Protein AF-A0A2D3V9R3-F1 (afdb_monomer_lite)

Organism: NCBI:txid112498

Radius of gyration: 18.13 Å; chains: 1; bounding box: 50×37×52 Å

Secondary structure (DSSP, 8-state):
--SEEEEE-SSSS--EEEEE-S---TTPPP---SSSGGGTS-HHHHHHHHHHTT-TT-SS--STTTTS-HHHHHHHHHHHHHHHHHHHHHHT--S--SS----SS-----TTT-SS--HHHHHHHHHHHHHTT--SSHHHHHHHHHHHHHHHHHHHHHHH--

pLDDT: mean 70.98, std 14.92, range [32.34, 91.88]

Sequence (162 aa):
MPNTAITPTAGLKLQLQGYVKKDLTAGDELTVSYDENDNYMTWTERAADMKTTGNQGIEVCRCSHCKLQPENRLVSDMRRKLMRHLIYACFDRVGGDDSILPPVSAKFRAQSLYARKSPFDFLLFAQLAEAEGVATGRMPRMSYTQAALAMLCWTREKKMGE

Structure (mmCIF, N/CA/C/O backbone):
data_AF-A0A2D3V9R3-F1
#
_entry.id   AF-A0A2D3V9R3-F1
#
loop_
_atom_site.group_PDB
_atom_site.id
_atom_site.type_symbol
_atom_site.label_atom_id
_atom_site.label_alt_id
_atom_site.label_comp_id
_atom_site.label_asym_id
_atom_site.label_entity_id
_atom_site.label_seq_id
_atom_site.pdbx_PDB_ins_code
_atom_site.Cartn_x
_atom_site.Cartn_y
_atom_site.Cartn_z
_atom_site.occupancy
_atom_site.B_iso_or_equiv
_atom_site.auth_seq_id
_atom_site.auth_comp_id
_atom_site.auth_asym_id
_atom_site.auth_atom_id
_atom_site.pdbx_PDB_model_num
ATOM 1 N N . MET A 1 1 ? -8.911 -2.327 6.403 1.00 73.62 1 MET A N 1
ATOM 2 C CA . MET A 1 1 ? -8.477 -1.440 5.299 1.00 73.62 1 MET A CA 1
ATOM 3 C C . MET A 1 1 ? -9.702 -0.771 4.709 1.00 73.62 1 MET A C 1
ATOM 5 O O . MET A 1 1 ? -10.733 -1.440 4.696 1.00 73.62 1 MET A O 1
ATOM 9 N N . PRO A 1 2 ? -9.609 0.498 4.275 1.00 79.19 2 PRO A N 1
ATOM 10 C CA . PRO A 1 2 ? -10.744 1.23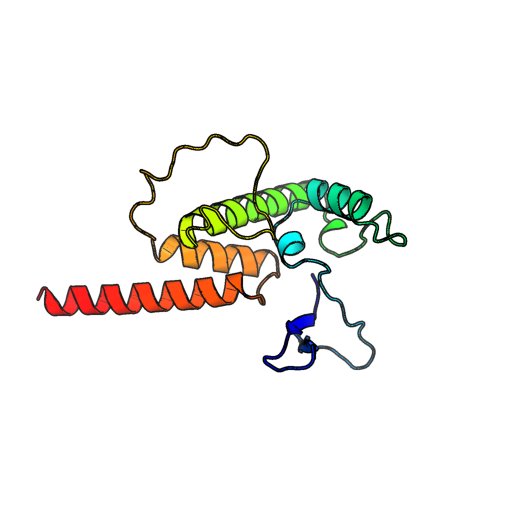3 3.722 1.00 79.19 2 PRO A CA 1
ATOM 11 C C . PRO A 1 2 ? -11.339 0.496 2.519 1.00 79.19 2 PRO A C 1
ATOM 13 O O . PRO A 1 2 ? -10.595 0.012 1.662 1.00 79.19 2 PRO A O 1
ATOM 16 N N . ASN A 1 3 ? -12.665 0.401 2.465 1.00 83.88 3 ASN A N 1
ATOM 17 C CA . ASN A 1 3 ? -13.394 -0.267 1.382 1.00 83.88 3 ASN A CA 1
ATOM 18 C C . ASN A 1 3 ? -13.741 0.670 0.220 1.00 83.88 3 ASN A C 1
ATOM 20 O O . ASN A 1 3 ? -14.226 0.201 -0.801 1.00 83.88 3 ASN A O 1
ATOM 24 N N . THR A 1 4 ? -13.447 1.963 0.344 1.00 80.44 4 THR A N 1
ATOM 25 C CA . THR A 1 4 ? -13.723 2.976 -0.673 1.00 80.44 4 THR A CA 1
ATOM 26 C C . THR A 1 4 ? -12.461 3.806 -0.950 1.00 80.44 4 THR A C 1
ATOM 28 O O . THR A 1 4 ? -11.582 3.960 -0.092 1.00 80.44 4 THR A O 1
ATOM 31 N N . ALA A 1 5 ? -12.297 4.283 -2.183 1.00 77.69 5 ALA A N 1
ATOM 32 C CA . ALA A 1 5 ? -11.332 5.322 -2.558 1.00 77.69 5 ALA A CA 1
ATOM 33 C C . ALA A 1 5 ? -12.083 6.535 -3.094 1.00 77.69 5 ALA A C 1
ATOM 35 O O . ALA A 1 5 ? -13.098 6.374 -3.763 1.00 77.69 5 ALA A O 1
ATOM 36 N N . ILE A 1 6 ? -11.549 7.725 -2.842 1.00 75.75 6 ILE A N 1
ATOM 37 C CA . ILE A 1 6 ? -12.050 8.969 -3.414 1.00 75.75 6 ILE A CA 1
ATOM 38 C C . ILE A 1 6 ? -10.981 9.504 -4.358 1.00 75.75 6 ILE A C 1
ATOM 40 O O . ILE A 1 6 ? -9.810 9.570 -3.991 1.00 75.75 6 ILE A O 1
ATOM 44 N N . THR A 1 7 ? -11.378 9.880 -5.568 1.00 69.38 7 THR A N 1
ATOM 45 C CA . THR A 1 7 ? -10.496 10.562 -6.518 1.00 69.38 7 THR A CA 1
ATOM 46 C C . THR A 1 7 ? -11.153 11.843 -7.018 1.00 69.38 7 THR A C 1
ATOM 48 O O . THR A 1 7 ? -12.352 11.820 -7.313 1.00 69.38 7 THR A O 1
ATOM 51 N N . PRO A 1 8 ? -10.404 12.943 -7.175 1.00 67.06 8 PRO A N 1
ATOM 52 C CA . PRO A 1 8 ? -10.923 14.128 -7.841 1.00 67.06 8 PRO A CA 1
ATOM 53 C C . PRO A 1 8 ? -11.196 13.830 -9.321 1.00 67.06 8 PRO A C 1
ATOM 55 O O . PRO A 1 8 ? -10.375 13.219 -10.005 1.00 67.06 8 PRO A O 1
ATOM 58 N N . THR A 1 9 ? -12.356 14.248 -9.820 1.00 68.81 9 THR A N 1
ATOM 59 C CA . THR A 1 9 ? -12.674 14.215 -11.257 1.00 68.81 9 THR A CA 1
ATOM 60 C C . THR A 1 9 ? -12.046 15.403 -11.976 1.00 68.81 9 THR A C 1
ATOM 62 O O . THR A 1 9 ? -12.008 16.513 -11.446 1.00 68.81 9 THR A O 1
ATOM 65 N N . ALA A 1 10 ? -11.574 15.178 -13.204 1.00 59.44 10 ALA A N 1
ATOM 66 C CA . ALA A 1 10 ? -11.039 16.236 -14.052 1.00 59.44 10 ALA A CA 1
ATOM 67 C C . ALA A 1 10 ? -12.165 17.204 -14.471 1.00 59.44 10 ALA A C 1
ATOM 69 O O . ALA A 1 10 ? -13.076 16.818 -15.201 1.00 59.44 10 ALA A O 1
ATOM 70 N N . GLY A 1 11 ? -12.115 18.453 -13.998 1.00 61.09 11 GLY A N 1
ATOM 71 C CA . GLY A 1 11 ? -13.086 19.501 -14.329 1.00 61.09 11 GLY A CA 1
ATOM 72 C C . GLY A 1 11 ? -12.858 20.810 -13.560 1.00 61.09 11 GLY A C 1
ATOM 73 O O . GLY A 1 11 ? -12.098 20.852 -12.598 1.00 61.09 11 GLY A O 1
ATOM 74 N N . LEU A 1 12 ? -13.534 21.888 -13.982 1.00 54.62 12 LEU A N 1
ATOM 75 C CA . LEU A 1 12 ? -13.439 23.241 -13.390 1.00 54.62 12 LEU A CA 1
ATOM 76 C C . LEU A 1 12 ? -14.075 23.368 -11.990 1.00 54.62 12 LEU A C 1
ATOM 78 O O . LEU A 1 12 ? -13.846 24.355 -11.298 1.00 54.62 12 LEU A O 1
ATOM 82 N N . LYS A 1 13 ? -14.884 22.389 -11.568 1.00 59.03 13 LYS A N 1
ATOM 83 C CA . LYS A 1 13 ? -15.421 22.282 -10.205 1.00 59.03 13 LYS A CA 1
ATOM 84 C C . LYS A 1 13 ? -14.902 20.999 -9.580 1.00 59.03 13 LYS A C 1
ATOM 86 O O . LYS A 1 13 ? -14.970 19.947 -10.211 1.00 59.03 13 LYS A O 1
ATOM 91 N N . LEU A 1 14 ? -14.421 21.099 -8.342 1.00 62.59 14 LEU A N 1
ATOM 92 C CA . LEU A 1 14 ? -13.880 19.985 -7.568 1.00 62.59 14 LEU A CA 1
ATOM 93 C C . LEU A 1 14 ? -15.007 18.988 -7.243 1.00 62.59 14 LEU A C 1
ATOM 95 O O . LEU A 1 14 ? -15.672 19.079 -6.216 1.00 62.59 14 LEU A O 1
ATOM 99 N N . GLN A 1 15 ? -15.280 18.081 -8.173 1.00 70.81 15 GLN A N 1
ATOM 100 C CA . GLN A 1 15 ? -16.143 16.927 -7.960 1.00 70.81 15 GLN A CA 1
ATOM 101 C C . GLN A 1 15 ? -15.268 15.757 -7.496 1.00 70.81 15 GLN A C 1
ATOM 103 O O . GLN A 1 15 ? -14.136 15.585 -7.956 1.00 70.81 15 GLN A O 1
ATOM 108 N N . LEU A 1 16 ? -15.777 14.984 -6.541 1.00 72.75 16 LEU A N 1
ATOM 109 C CA . LEU A 1 16 ? -15.103 13.822 -5.975 1.00 72.75 16 LEU A CA 1
ATOM 110 C C . LEU A 1 16 ? -15.879 12.573 -6.382 1.00 72.75 16 LEU A C 1
ATOM 112 O O . LEU A 1 16 ? -17.085 12.492 -6.157 1.00 72.75 16 LEU A O 1
ATOM 116 N N . GLN A 1 17 ? -15.190 11.598 -6.966 1.00 76.62 17 GLN A N 1
ATOM 117 C CA . GLN A 1 17 ? -15.771 10.312 -7.325 1.00 76.62 17 GLN A CA 1
ATOM 118 C C . GLN A 1 17 ? -15.316 9.241 -6.336 1.00 76.62 17 GLN A C 1
ATOM 120 O O . GLN A 1 17 ? -14.117 9.035 -6.136 1.00 76.62 17 GLN A O 1
ATOM 125 N N . GLY A 1 18 ? -16.288 8.572 -5.716 1.00 75.62 18 GLY A N 1
ATOM 126 C CA . GLY A 1 18 ? -16.068 7.423 -4.846 1.00 75.62 18 GLY A CA 1
ATOM 127 C C . GLY A 1 18 ? -16.079 6.115 -5.636 1.00 75.62 18 GLY A C 1
ATOM 128 O O . GLY A 1 18 ? -16.967 5.893 -6.456 1.00 75.62 18 GLY A O 1
ATOM 129 N N . TYR A 1 19 ? -15.116 5.239 -5.368 1.00 78.44 19 TYR A N 1
ATOM 130 C CA . TYR A 1 19 ? -15.038 3.895 -5.933 1.00 78.44 19 TYR A CA 1
ATOM 131 C C . TYR A 1 19 ? -14.997 2.864 -4.817 1.00 78.44 19 TYR A C 1
ATOM 133 O O . TYR A 1 19 ? -14.118 2.913 -3.950 1.00 78.44 19 TYR A O 1
ATOM 141 N N . VAL A 1 20 ? -15.919 1.909 -4.872 1.00 79.81 20 VAL A N 1
ATOM 142 C CA . VAL A 1 20 ? -15.964 0.772 -3.956 1.00 79.81 20 VAL A CA 1
ATOM 143 C C . VAL A 1 20 ? -14.901 -0.254 -4.367 1.00 79.81 20 VAL A C 1
ATOM 145 O O . VAL A 1 20 ? -14.743 -0.576 -5.542 1.00 79.81 20 VAL A O 1
ATOM 148 N N . LYS A 1 21 ? -14.124 -0.725 -3.390 1.00 73.81 21 LYS A N 1
ATOM 149 C CA . LYS A 1 21 ? -12.929 -1.571 -3.565 1.00 73.81 21 LYS A CA 1
ATOM 150 C C . LYS A 1 21 ? -13.195 -3.060 -3.335 1.00 73.81 21 LYS A C 1
ATOM 152 O O . LYS A 1 21 ? -12.316 -3.871 -3.610 1.00 73.81 21 LYS A O 1
ATOM 157 N N . LYS A 1 22 ? -14.335 -3.403 -2.734 1.00 74.31 22 LYS A N 1
ATOM 158 C CA . LYS A 1 22 ? -14.719 -4.757 -2.312 1.00 74.31 22 LYS A CA 1
ATOM 159 C C . LYS A 1 22 ? -16.224 -4.913 -2.444 1.00 74.31 22 LYS A C 1
ATOM 161 O O . LYS A 1 22 ? -16.922 -3.910 -2.378 1.00 74.31 22 LYS A O 1
ATOM 166 N N . ASP A 1 23 ? -16.713 -6.138 -2.557 1.00 82.38 23 ASP A N 1
ATOM 167 C CA . ASP A 1 23 ? -18.153 -6.374 -2.490 1.00 82.38 23 ASP A CA 1
ATOM 168 C C . ASP A 1 23 ? -18.688 -5.880 -1.141 1.00 82.38 23 ASP A C 1
ATOM 170 O O . ASP A 1 23 ? -18.148 -6.219 -0.084 1.00 82.38 23 ASP A O 1
ATOM 174 N N . LEU A 1 24 ? -19.706 -5.021 -1.199 1.00 84.06 24 LEU A N 1
ATOM 175 C CA . LEU A 1 24 ? -20.382 -4.453 -0.039 1.00 84.06 24 LEU A CA 1
ATOM 176 C C . LEU A 1 24 ? -21.850 -4.845 -0.079 1.00 84.06 24 LEU A C 1
ATOM 178 O O . LEU A 1 24 ? -22.486 -4.852 -1.135 1.00 84.06 24 LEU A O 1
ATOM 182 N N . THR A 1 25 ? -22.383 -5.149 1.090 1.00 91.88 25 THR A N 1
ATOM 183 C CA . THR A 1 25 ? -23.799 -5.408 1.300 1.00 91.88 25 THR A CA 1
ATOM 184 C C . THR A 1 25 ? -24.526 -4.121 1.678 1.00 91.88 25 THR A C 1
ATOM 186 O O . THR A 1 25 ? -23.929 -3.142 2.137 1.00 91.88 25 THR A O 1
ATOM 189 N N . ALA A 1 26 ? -25.840 -4.089 1.453 1.00 90.81 26 ALA A N 1
ATOM 190 C CA . ALA A 1 26 ? -26.651 -2.952 1.865 1.00 90.81 26 ALA A CA 1
ATOM 191 C C . ALA A 1 26 ? -26.588 -2.791 3.393 1.00 90.81 26 ALA A C 1
ATOM 193 O O . ALA A 1 26 ? -26.918 -3.718 4.129 1.00 90.81 26 ALA A O 1
ATOM 194 N N . GLY A 1 27 ? -26.182 -1.606 3.851 1.00 91.31 27 GLY A N 1
ATOM 195 C CA . GLY A 1 27 ? -25.979 -1.304 5.271 1.00 91.31 27 GLY A CA 1
ATOM 196 C C . GLY A 1 27 ? -24.514 -1.305 5.719 1.00 91.31 27 GLY A C 1
ATOM 197 O O . GLY A 1 27 ? -24.245 -0.861 6.833 1.00 91.31 27 GLY A O 1
ATOM 198 N N . ASP A 1 28 ? -23.571 -1.725 4.869 1.00 89.56 28 ASP A N 1
ATOM 199 C CA . ASP A 1 28 ? -22.143 -1.628 5.183 1.00 89.56 28 ASP A CA 1
ATOM 200 C C . ASP A 1 28 ? -21.654 -0.170 5.208 1.00 89.56 28 ASP A C 1
ATOM 202 O O . ASP A 1 28 ? -21.987 0.648 4.347 1.00 89.56 28 ASP A O 1
ATOM 206 N N . GLU A 1 29 ? -20.804 0.150 6.186 1.00 88.62 29 GLU A N 1
ATOM 207 C CA . GLU A 1 29 ? -20.179 1.468 6.313 1.00 88.62 29 GLU A CA 1
ATOM 208 C C . GLU A 1 29 ? -19.134 1.696 5.210 1.00 88.62 29 GLU A C 1
ATOM 210 O O . GLU A 1 29 ? -18.200 0.905 5.039 1.00 88.62 29 GLU A O 1
ATOM 215 N N . LEU A 1 30 ? -19.233 2.819 4.491 1.00 86.75 30 LEU A N 1
ATOM 216 C CA . LEU A 1 30 ? -18.205 3.246 3.541 1.00 86.75 30 LEU A CA 1
ATOM 217 C C . LEU A 1 30 ? -17.025 3.875 4.283 1.00 86.75 30 LEU A C 1
ATOM 219 O O . LEU A 1 30 ? -17.163 4.881 4.971 1.00 86.75 30 LEU A O 1
ATOM 223 N N . THR A 1 31 ? -15.840 3.301 4.101 1.00 84.94 31 THR A N 1
ATOM 224 C CA . THR A 1 31 ? -14.612 3.719 4.783 1.00 84.94 31 THR A CA 1
ATOM 225 C C . THR A 1 31 ? -13.554 4.154 3.779 1.00 84.94 31 THR A C 1
ATOM 227 O O . THR A 1 31 ? -13.269 3.454 2.802 1.00 84.94 31 THR A O 1
ATOM 230 N N . VAL A 1 32 ? -12.933 5.306 4.035 1.00 80.56 32 VAL A N 1
ATOM 231 C CA . VAL A 1 32 ? -11.882 5.901 3.196 1.00 80.56 32 VAL A CA 1
ATOM 232 C C . VAL A 1 32 ? -10.622 6.161 4.015 1.00 80.56 32 VAL A C 1
ATOM 234 O O . VAL A 1 32 ? -10.672 6.260 5.238 1.00 80.56 32 VAL A O 1
ATOM 237 N N . SER A 1 33 ? -9.479 6.217 3.334 1.00 77.56 33 SER A N 1
ATOM 238 C CA . SER A 1 33 ? -8.241 6.732 3.926 1.00 77.56 33 SER A CA 1
ATOM 239 C C . SER A 1 33 ? -8.281 8.252 3.843 1.00 77.56 33 SER A C 1
ATOM 241 O O . SER A 1 33 ? -8.664 8.761 2.789 1.00 77.56 33 SER A O 1
ATOM 243 N N . TYR A 1 34 ? -7.900 8.954 4.910 1.00 73.12 34 TYR A N 1
ATOM 244 C CA . TYR A 1 34 ? -7.823 10.417 4.887 1.00 73.12 34 TYR A CA 1
ATOM 245 C C . TYR A 1 34 ? -6.677 10.882 3.986 1.00 73.12 34 TYR A C 1
ATOM 247 O O . TYR A 1 34 ? -6.874 11.777 3.169 1.00 73.12 34 TYR A O 1
ATOM 255 N N . ASP A 1 35 ? -5.536 10.194 4.060 1.00 72.50 35 ASP A N 1
ATOM 256 C CA . ASP A 1 35 ? -4.425 10.334 3.123 1.00 72.50 35 ASP A CA 1
ATOM 257 C C . ASP A 1 35 ? -4.128 8.979 2.444 1.00 72.50 35 ASP A C 1
ATOM 259 O O . ASP A 1 35 ? -4.240 7.908 3.051 1.00 72.50 35 ASP A O 1
ATOM 263 N N . GLU A 1 36 ? -3.744 8.986 1.163 1.00 70.56 36 GLU A N 1
ATOM 264 C CA . GLU A 1 36 ? -3.216 7.793 0.492 1.00 70.56 36 GLU A CA 1
ATOM 265 C C . GLU A 1 36 ? -1.934 7.296 1.188 1.00 70.56 36 GLU A C 1
ATOM 267 O O . GLU A 1 36 ? -1.727 6.081 1.271 1.00 70.56 36 GLU A O 1
ATOM 272 N N . ASN A 1 37 ? -1.131 8.201 1.761 1.00 74.00 37 ASN A N 1
ATOM 273 C CA . ASN A 1 37 ? 0.106 7.891 2.480 1.00 74.00 37 ASN A CA 1
ATOM 274 C C . ASN A 1 37 ? -0.105 7.012 3.718 1.00 74.00 37 ASN A C 1
ATOM 276 O O . ASN A 1 37 ? 0.734 6.151 4.006 1.00 74.00 37 ASN A O 1
ATOM 280 N N . ASP A 1 38 ? -1.255 7.125 4.390 1.00 76.69 38 ASP A N 1
ATOM 281 C CA . ASP A 1 38 ? -1.622 6.281 5.537 1.00 76.69 38 ASP A CA 1
ATOM 282 C C . ASP A 1 38 ? -1.605 4.786 5.190 1.00 76.69 38 ASP A C 1
ATOM 284 O O . ASP A 1 38 ? -1.369 3.915 6.039 1.00 76.69 38 ASP A O 1
ATOM 288 N N . ASN A 1 39 ? -1.830 4.450 3.916 1.00 79.06 39 ASN A N 1
ATOM 289 C CA . ASN A 1 39 ? -1.795 3.067 3.454 1.00 79.06 39 ASN A CA 1
ATOM 290 C C . ASN A 1 39 ? -0.384 2.474 3.473 1.00 79.06 39 ASN A C 1
ATOM 292 O O . ASN A 1 39 ? -0.258 1.250 3.441 1.00 79.06 39 ASN A O 1
ATOM 296 N N . TYR A 1 40 ? 0.656 3.301 3.586 1.00 81.25 40 TYR A N 1
ATOM 297 C CA . TYR A 1 40 ? 2.055 2.875 3.581 1.00 81.25 40 TYR A CA 1
ATOM 298 C C . TYR A 1 40 ? 2.802 3.217 4.876 1.00 81.25 40 TYR A C 1
ATOM 300 O O . TYR A 1 40 ? 3.942 2.795 5.040 1.00 81.25 40 TYR A O 1
ATOM 308 N N . MET A 1 41 ? 2.176 3.928 5.813 1.00 81.25 41 MET A N 1
ATOM 309 C CA . MET A 1 41 ? 2.738 4.230 7.132 1.00 81.25 41 MET A CA 1
ATOM 310 C C . MET A 1 41 ? 2.662 3.038 8.092 1.00 81.25 41 MET A C 1
ATOM 312 O O . MET A 1 41 ? 1.721 2.242 8.038 1.00 81.25 41 MET A O 1
ATOM 316 N N . THR A 1 42 ? 3.627 2.932 9.009 1.00 84.88 42 THR A N 1
ATOM 317 C CA . THR A 1 42 ? 3.566 1.985 10.127 1.00 84.88 42 THR A CA 1
ATOM 318 C C . THR A 1 42 ? 2.408 2.320 11.058 1.00 84.88 42 THR A C 1
ATOM 320 O O . THR A 1 42 ? 1.786 3.385 10.996 1.00 84.88 42 THR A O 1
ATOM 323 N N . TRP A 1 43 ? 2.105 1.405 11.972 1.00 84.19 43 TRP A N 1
ATOM 324 C CA . TRP A 1 43 ? 1.180 1.692 13.060 1.00 84.19 43 TRP A CA 1
ATOM 325 C C . TRP A 1 43 ? 1.595 2.924 13.884 1.00 84.19 43 TRP A C 1
ATOM 327 O O . TRP A 1 43 ? 0.760 3.795 14.123 1.00 84.19 43 TRP A O 1
ATOM 337 N N . THR A 1 44 ? 2.870 3.022 14.279 1.00 82.56 44 THR A N 1
ATOM 338 C CA . THR A 1 44 ? 3.373 4.145 15.091 1.00 82.56 44 THR A CA 1
ATOM 339 C C . THR A 1 44 ? 3.296 5.478 14.358 1.00 82.56 44 THR A C 1
ATOM 341 O O . THR A 1 44 ? 2.936 6.481 14.963 1.00 82.56 44 THR A O 1
ATOM 344 N N . GLU A 1 45 ? 3.608 5.490 13.064 1.00 80.81 45 GLU A N 1
ATOM 345 C CA . GLU A 1 45 ? 3.586 6.703 12.247 1.00 80.81 45 GLU A CA 1
ATOM 346 C C . GLU A 1 45 ? 2.164 7.200 12.038 1.00 80.81 45 GLU A C 1
ATOM 348 O O . GLU A 1 45 ? 1.914 8.367 12.294 1.00 80.81 45 GLU A O 1
ATOM 353 N N . ARG A 1 46 ? 1.203 6.326 11.706 1.00 79.31 46 ARG A N 1
ATOM 354 C CA . ARG A 1 46 ? -0.206 6.749 11.636 1.00 79.31 46 ARG A CA 1
ATOM 355 C C . ARG A 1 46 ? -0.734 7.236 12.977 1.00 79.31 46 ARG A C 1
ATOM 357 O O . ARG A 1 46 ? -1.525 8.167 13.023 1.00 79.31 46 ARG A O 1
ATOM 364 N N . ALA A 1 47 ? -0.340 6.585 14.073 1.00 78.44 47 ALA A N 1
ATOM 365 C CA . ALA A 1 47 ? -0.736 7.019 15.408 1.00 78.44 47 ALA A CA 1
ATOM 366 C C . ALA A 1 47 ? -0.175 8.408 15.749 1.00 78.44 47 ALA A C 1
ATOM 368 O O . ALA A 1 47 ? -0.828 9.159 16.468 1.00 78.44 47 ALA A O 1
ATOM 369 N N . ALA A 1 48 ? 1.015 8.748 15.248 1.00 78.00 48 ALA A N 1
ATOM 370 C CA . ALA A 1 48 ? 1.575 10.088 15.361 1.00 78.00 48 ALA A CA 1
ATOM 371 C C . ALA A 1 48 ? 0.862 11.073 14.421 1.00 78.00 48 ALA A C 1
ATOM 373 O O . ALA A 1 48 ? 0.440 12.128 14.883 1.00 78.00 48 ALA A O 1
ATOM 374 N N . ASP A 1 49 ? 0.653 10.696 13.158 1.00 77.25 49 ASP A N 1
ATOM 375 C CA . ASP A 1 49 ? 0.023 11.539 12.141 1.00 77.25 49 ASP A CA 1
ATOM 376 C C . ASP A 1 49 ? -1.397 11.953 12.542 1.00 77.25 49 ASP A C 1
ATOM 378 O O . ASP A 1 49 ? -1.700 13.143 12.599 1.00 77.25 49 ASP A O 1
ATOM 382 N N . MET A 1 50 ? -2.230 10.996 12.968 1.00 74.31 50 MET A N 1
ATOM 383 C CA . MET A 1 50 ? -3.601 11.268 13.415 1.00 74.31 50 MET A CA 1
ATOM 384 C C . MET A 1 50 ? -3.669 12.203 14.630 1.00 74.31 50 MET A C 1
ATOM 386 O O . MET A 1 50 ? -4.663 12.907 14.800 1.00 74.31 50 MET A O 1
ATOM 390 N N . LYS A 1 51 ? -2.627 12.230 15.475 1.00 73.75 51 LYS A N 1
ATOM 391 C CA . LYS A 1 51 ? -2.531 13.188 16.589 1.00 73.75 51 LYS A CA 1
ATOM 392 C C . LYS A 1 51 ? -2.184 14.592 16.101 1.00 73.75 51 LYS A C 1
ATOM 394 O O . LYS A 1 51 ? -2.619 15.563 16.711 1.00 73.75 51 LYS A O 1
ATOM 399 N N . THR A 1 52 ? -1.394 14.703 15.036 1.00 70.44 52 THR A N 1
ATOM 400 C CA . THR A 1 52 ? -0.893 15.981 14.514 1.00 70.44 52 THR A CA 1
ATOM 401 C C . THR A 1 52 ? -1.828 16.646 13.510 1.00 70.44 52 THR A C 1
ATOM 403 O O . THR A 1 52 ? -1.939 17.868 13.522 1.00 70.44 52 THR A O 1
ATOM 406 N N . THR A 1 53 ? -2.529 15.884 12.667 1.00 64.31 53 THR A N 1
ATOM 407 C CA . THR A 1 53 ? -3.347 16.422 11.562 1.00 64.31 53 THR A CA 1
ATOM 408 C C . THR A 1 53 ? -4.719 16.940 11.994 1.00 64.31 53 THR A C 1
ATOM 410 O O . THR A 1 53 ? -5.489 17.415 11.166 1.00 64.31 53 THR A O 1
ATOM 413 N N . GLY A 1 54 ? -5.036 16.916 13.293 1.00 54.34 54 GLY A N 1
ATOM 414 C CA . GLY A 1 54 ? -6.270 17.520 13.791 1.00 54.34 54 GLY A CA 1
ATOM 415 C C . GLY A 1 54 ? -7.535 16.793 13.328 1.00 54.34 54 GLY A C 1
ATOM 416 O O . GLY A 1 54 ? -8.604 17.399 13.296 1.00 54.34 54 GLY A O 1
ATOM 417 N N . ASN A 1 55 ? -7.452 15.488 13.039 1.00 55.00 55 ASN A N 1
ATOM 418 C CA . ASN A 1 55 ? -8.620 14.605 12.978 1.00 55.00 55 ASN A CA 1
ATOM 419 C C . ASN A 1 55 ? -9.190 14.436 14.406 1.00 55.00 55 ASN A C 1
ATOM 421 O O . ASN A 1 55 ? -9.117 13.370 15.014 1.00 55.00 55 ASN A O 1
ATOM 425 N N . GLN A 1 56 ? -9.720 15.535 14.957 1.00 47.31 56 GLN A N 1
ATOM 426 C CA . GLN A 1 56 ? -10.044 15.829 16.364 1.00 47.31 56 GLN A CA 1
ATOM 427 C C . GLN A 1 56 ? -11.124 14.931 17.007 1.00 47.31 56 GLN A C 1
ATOM 429 O O . GLN A 1 56 ? -11.639 15.254 18.072 1.00 47.31 56 GLN A O 1
ATOM 434 N N . GLY A 1 57 ? -11.472 13.797 16.398 1.00 48.56 57 GLY A N 1
ATOM 435 C CA . GLY A 1 57 ? -12.454 12.847 16.929 1.00 48.56 57 GLY A CA 1
ATOM 436 C C . GLY A 1 57 ? -11.926 11.436 17.196 1.00 48.56 57 GLY A C 1
ATOM 437 O O . GLY A 1 57 ? -12.628 10.649 17.826 1.00 48.56 57 GLY A O 1
ATOM 438 N N . ILE A 1 58 ? -10.723 11.074 16.725 1.00 55.38 58 ILE A N 1
ATOM 439 C CA . ILE A 1 58 ? -10.225 9.691 16.808 1.00 55.38 58 ILE A CA 1
ATOM 440 C C . ILE A 1 58 ? -8.800 9.677 17.370 1.00 55.38 58 ILE A C 1
ATOM 442 O O . ILE A 1 58 ? -7.823 9.604 16.633 1.00 55.38 58 ILE A O 1
ATOM 446 N N . GLU A 1 59 ? -8.673 9.677 18.699 1.00 60.25 59 GLU A N 1
ATOM 447 C CA . GLU A 1 59 ? -7.369 9.528 19.372 1.00 60.25 59 GLU A CA 1
ATOM 448 C C . GLU A 1 59 ? -6.712 8.160 19.100 1.00 60.25 59 GLU A C 1
ATOM 450 O O . GLU A 1 59 ? -5.494 8.008 19.206 1.00 60.25 59 GLU A O 1
ATOM 455 N N . VAL A 1 60 ? -7.514 7.146 18.742 1.00 71.06 60 VAL A N 1
ATOM 456 C CA . VAL A 1 60 ? -7.049 5.777 18.486 1.00 71.06 60 VAL A CA 1
ATOM 457 C C . VAL A 1 60 ? -7.815 5.161 17.316 1.00 71.06 60 VAL A C 1
ATOM 459 O O . VAL A 1 60 ? -8.982 4.789 17.451 1.00 71.06 60 VAL A O 1
ATOM 462 N N . CYS A 1 61 ? -7.153 4.986 16.167 1.00 77.06 61 CYS A N 1
ATOM 463 C CA . CYS A 1 61 ? -7.733 4.253 15.040 1.00 77.06 61 CYS A CA 1
ATOM 464 C C . CYS A 1 61 ? -8.023 2.796 15.424 1.00 77.06 61 CYS A C 1
ATOM 466 O O . CYS A 1 61 ? -7.145 2.061 15.878 1.00 77.06 61 CYS A O 1
ATOM 468 N N . ARG A 1 62 ? -9.267 2.364 15.198 1.00 80.00 62 ARG A N 1
ATOM 469 C CA . ARG A 1 62 ? -9.771 1.024 15.547 1.00 80.00 62 ARG A CA 1
ATOM 470 C C . ARG A 1 62 ? -9.903 0.094 14.341 1.00 80.00 62 ARG A C 1
ATOM 472 O O . ARG A 1 62 ? -10.604 -0.918 14.425 1.00 80.00 62 ARG A O 1
ATOM 479 N N . CYS A 1 63 ? -9.263 0.429 13.221 1.00 80.88 63 CYS A N 1
ATOM 480 C CA . CYS A 1 63 ? -9.325 -0.399 12.025 1.00 80.88 63 CYS A CA 1
ATOM 481 C C . CYS A 1 63 ? -8.675 -1.772 12.269 1.00 80.88 63 CYS A C 1
ATOM 483 O O . CYS A 1 63 ? -7.864 -1.949 13.182 1.00 80.88 63 CYS A O 1
ATOM 485 N N . SER A 1 64 ? -9.009 -2.746 11.420 1.00 80.81 64 SER A N 1
ATOM 486 C CA . SER A 1 64 ? -8.485 -4.116 11.507 1.00 80.81 64 SER A CA 1
ATOM 487 C C . SER A 1 64 ? -6.955 -4.181 11.577 1.00 80.81 64 SER A C 1
ATOM 489 O O . SER A 1 64 ? -6.408 -5.044 12.252 1.00 80.81 64 SER A O 1
ATOM 491 N N . HIS A 1 65 ? -6.268 -3.245 10.922 1.00 79.12 65 HIS A N 1
ATOM 492 C CA . HIS A 1 65 ? -4.815 -3.176 10.914 1.00 79.12 65 HIS A CA 1
ATOM 493 C C . HIS A 1 65 ? -4.250 -2.629 12.243 1.00 79.12 65 HIS A C 1
ATOM 495 O O . HIS A 1 65 ? -3.329 -3.210 12.810 1.00 79.12 65 HIS A O 1
ATOM 501 N N . CYS A 1 66 ? -4.847 -1.577 12.813 1.00 78.62 66 CYS A N 1
ATOM 502 C CA . CYS A 1 66 ? -4.436 -1.049 14.120 1.00 78.62 66 CYS A CA 1
ATOM 503 C C . CYS A 1 66 ? -4.760 -1.995 15.288 1.00 78.62 66 CYS A C 1
ATOM 505 O O . CYS A 1 66 ? -4.138 -1.900 16.345 1.00 78.62 66 CYS A O 1
ATOM 507 N N . LYS A 1 67 ? -5.698 -2.928 15.085 1.00 84.31 67 LYS A N 1
ATOM 508 C CA . LYS A 1 67 ? -6.052 -3.997 16.031 1.00 84.31 67 LYS A CA 1
ATOM 509 C C . LYS A 1 67 ? -5.194 -5.260 15.902 1.00 84.31 67 LYS A C 1
ATOM 511 O O . LYS A 1 67 ? -5.411 -6.200 16.664 1.00 84.31 67 LYS A O 1
ATOM 516 N N . LEU A 1 68 ? -4.237 -5.311 14.970 1.00 83.81 68 LEU A N 1
ATOM 517 C CA . LEU A 1 68 ? -3.349 -6.467 14.843 1.00 83.81 68 LEU A CA 1
ATOM 518 C C . LEU A 1 68 ? -2.572 -6.707 16.141 1.00 83.81 68 LEU A C 1
ATOM 520 O O . LEU A 1 68 ? -2.106 -5.759 16.791 1.00 83.81 68 LEU A O 1
ATOM 524 N N . GLN A 1 69 ? -2.401 -7.990 16.467 1.00 87.56 69 GLN A N 1
ATOM 525 C CA . GLN A 1 69 ? -1.500 -8.431 17.528 1.00 87.56 69 GLN A CA 1
ATOM 526 C C . GLN A 1 69 ? -0.058 -7.973 17.240 1.00 87.56 69 GLN A C 1
ATOM 528 O O . GLN A 1 69 ? 0.292 -7.814 16.066 1.00 87.56 69 GLN A O 1
ATOM 533 N N . PRO A 1 70 ? 0.780 -7.757 18.272 1.00 85.75 70 PRO A N 1
ATOM 534 C CA . PRO A 1 70 ? 2.116 -7.175 18.113 1.00 85.75 70 PRO A CA 1
ATOM 535 C C . PRO A 1 70 ? 2.991 -7.860 17.053 1.00 85.75 70 PRO A C 1
ATOM 537 O O . PRO A 1 70 ? 3.626 -7.179 16.250 1.00 85.75 70 PRO A O 1
ATOM 540 N N . GLU A 1 71 ? 2.966 -9.190 16.989 1.00 86.94 71 GLU A N 1
ATOM 541 C CA . GLU A 1 71 ? 3.745 -9.982 16.027 1.00 86.94 71 GLU A CA 1
ATOM 542 C C . GLU A 1 71 ? 3.308 -9.714 14.577 1.00 86.94 71 GLU A C 1
ATOM 544 O O . GLU A 1 71 ? 4.118 -9.370 13.716 1.00 86.94 71 GLU A O 1
ATOM 549 N N . ASN A 1 72 ? 1.998 -9.764 14.319 1.00 86.31 72 ASN A N 1
ATOM 550 C CA . ASN A 1 72 ? 1.424 -9.474 13.001 1.00 86.31 72 ASN A CA 1
ATOM 551 C C . ASN A 1 72 ? 1.584 -7.999 12.607 1.00 86.31 72 ASN A C 1
ATOM 553 O O . ASN A 1 72 ? 1.711 -7.670 11.425 1.00 86.31 72 ASN A O 1
ATOM 557 N N . ARG A 1 73 ? 1.601 -7.102 13.597 1.00 86.75 73 ARG A N 1
ATOM 558 C CA . ARG A 1 73 ? 1.855 -5.675 13.394 1.00 86.75 73 ARG A CA 1
ATOM 559 C C . ARG A 1 73 ? 3.279 -5.433 12.909 1.00 86.75 73 ARG A C 1
ATOM 561 O O . ARG A 1 73 ? 3.450 -4.680 11.959 1.00 86.75 73 ARG A O 1
ATOM 568 N N . LEU A 1 74 ? 4.272 -6.103 13.496 1.00 86.25 74 LEU A N 1
ATOM 569 C CA . LEU A 1 74 ? 5.668 -5.983 13.075 1.00 86.25 74 LEU A CA 1
ATOM 570 C C . LEU A 1 74 ? 5.850 -6.393 11.609 1.00 86.25 74 LEU A C 1
ATOM 572 O O . LEU A 1 74 ? 6.452 -5.651 10.834 1.00 86.25 74 LEU A O 1
ATOM 576 N N . VAL A 1 75 ? 5.290 -7.541 11.213 1.00 89.19 75 VAL A N 1
ATOM 577 C CA . VAL A 1 75 ? 5.366 -8.027 9.825 1.00 89.19 75 VAL A CA 1
ATOM 578 C C . VAL A 1 75 ? 4.728 -7.028 8.861 1.00 89.19 75 VAL A C 1
ATOM 580 O O . VAL A 1 75 ? 5.301 -6.706 7.819 1.00 89.19 75 VAL A O 1
ATOM 583 N N . SER A 1 76 ? 3.561 -6.496 9.217 1.00 87.94 76 SER A N 1
ATOM 584 C CA . SER A 1 76 ? 2.884 -5.502 8.391 1.00 87.94 76 SER A CA 1
ATOM 585 C C . SER A 1 76 ? 3.659 -4.180 8.309 1.00 87.94 76 SER A C 1
ATOM 587 O O . SER A 1 76 ? 3.827 -3.625 7.222 1.00 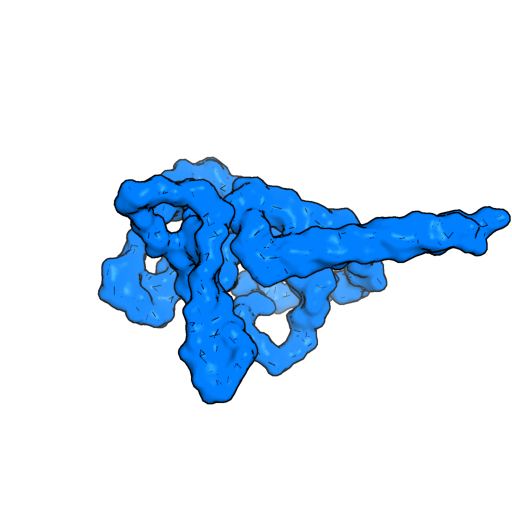87.94 76 SER A O 1
ATOM 589 N N . ASP A 1 77 ? 4.233 -3.709 9.418 1.00 87.25 77 ASP A N 1
ATOM 590 C CA . ASP A 1 77 ? 5.097 -2.527 9.442 1.00 87.25 77 ASP A CA 1
ATOM 591 C C . ASP A 1 77 ? 6.345 -2.720 8.565 1.00 87.25 77 ASP A C 1
ATOM 593 O O . ASP A 1 77 ? 6.744 -1.798 7.848 1.00 87.25 77 ASP A O 1
ATOM 597 N N . MET A 1 78 ? 6.941 -3.918 8.556 1.00 85.50 78 MET A N 1
ATOM 598 C CA . MET A 1 78 ? 8.057 -4.255 7.664 1.00 85.50 78 MET A CA 1
ATOM 599 C C . MET A 1 78 ? 7.648 -4.183 6.190 1.00 85.50 78 MET A C 1
ATOM 601 O O . MET A 1 78 ? 8.339 -3.539 5.398 1.00 85.50 78 MET A O 1
ATOM 605 N N . ARG A 1 79 ? 6.503 -4.772 5.817 1.00 88.25 79 ARG A N 1
ATOM 606 C CA . ARG A 1 79 ? 5.976 -4.699 4.441 1.00 88.25 79 ARG A CA 1
ATOM 607 C C . ARG A 1 79 ? 5.711 -3.259 4.016 1.00 88.25 79 ARG A C 1
ATOM 609 O O . ARG A 1 79 ? 6.067 -2.868 2.912 1.00 88.25 79 ARG A O 1
ATOM 616 N N . ARG A 1 80 ? 5.149 -2.442 4.906 1.00 86.06 80 ARG A N 1
ATOM 617 C CA . ARG A 1 80 ? 4.853 -1.019 4.671 1.00 86.06 80 ARG A CA 1
ATOM 618 C C . ARG A 1 80 ? 6.109 -0.166 4.509 1.00 86.06 80 ARG A C 1
ATOM 620 O O . ARG A 1 80 ? 6.159 0.698 3.634 1.00 86.06 80 ARG A O 1
ATOM 627 N N . LYS A 1 81 ? 7.157 -0.431 5.293 1.00 83.38 81 LYS A N 1
ATOM 628 C CA . LYS A 1 81 ? 8.481 0.185 5.097 1.00 83.38 81 LYS A CA 1
ATOM 629 C C . LYS A 1 81 ? 9.087 -0.201 3.747 1.00 83.38 81 LYS A C 1
ATOM 631 O O . LYS A 1 81 ? 9.557 0.677 3.026 1.00 83.38 81 LYS A O 1
ATOM 636 N N . LEU A 1 82 ? 9.021 -1.481 3.380 1.00 84.12 82 LEU A N 1
ATOM 637 C CA . LEU A 1 82 ? 9.520 -1.961 2.091 1.00 84.12 82 LEU A CA 1
ATOM 638 C C . LEU A 1 82 ? 8.742 -1.352 0.916 1.00 84.12 82 LEU A C 1
ATOM 640 O O . LEU A 1 82 ? 9.356 -0.854 -0.020 1.00 84.12 82 LEU A O 1
ATOM 644 N N . MET A 1 83 ? 7.410 -1.296 0.992 1.00 84.56 83 MET A N 1
ATOM 645 C CA . MET A 1 83 ? 6.581 -0.624 -0.014 1.00 84.56 83 MET A CA 1
ATOM 646 C C . MET A 1 83 ? 6.995 0.834 -0.213 1.00 84.56 83 MET A C 1
ATOM 648 O O . MET A 1 83 ? 7.152 1.264 -1.349 1.00 84.56 83 MET A O 1
ATOM 652 N N . ARG A 1 84 ? 7.240 1.594 0.860 1.00 79.44 84 ARG A N 1
ATOM 653 C CA . ARG A 1 84 ? 7.722 2.982 0.741 1.00 79.44 84 ARG A CA 1
ATOM 654 C C . ARG A 1 84 ? 9.098 3.086 0.101 1.00 79.44 84 ARG A C 1
ATOM 656 O O . ARG A 1 84 ? 9.324 3.991 -0.698 1.00 79.44 84 ARG A O 1
ATOM 663 N N . HIS A 1 85 ? 9.997 2.159 0.417 1.00 76.94 85 HIS A N 1
ATOM 664 C CA . HIS A 1 85 ? 11.300 2.096 -0.236 1.00 76.94 85 HIS A CA 1
ATOM 665 C C . HIS A 1 85 ? 11.159 1.845 -1.744 1.00 76.94 85 HIS A C 1
ATOM 667 O O . HIS A 1 85 ? 11.749 2.562 -2.548 1.00 76.94 85 HIS A O 1
ATOM 673 N N . LEU A 1 86 ? 10.313 0.886 -2.126 1.00 77.75 86 LEU A N 1
ATOM 674 C CA . LEU A 1 86 ? 10.025 0.572 -3.524 1.00 77.75 86 LEU A CA 1
ATOM 675 C C . LEU A 1 86 ? 9.335 1.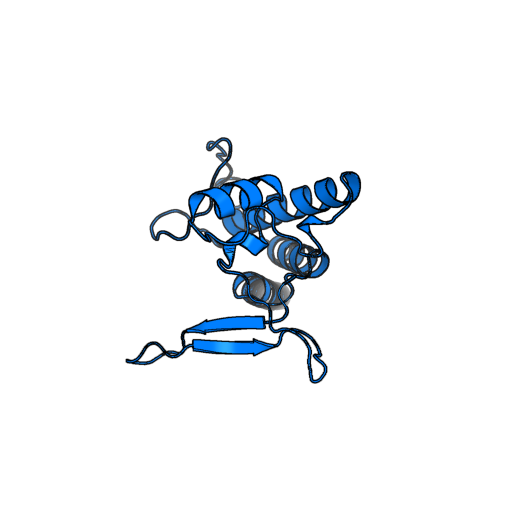736 -4.244 1.00 77.75 86 LEU A C 1
ATOM 677 O O . LEU A 1 86 ? 9.655 1.992 -5.400 1.00 77.75 86 LEU A O 1
ATOM 681 N N . ILE A 1 87 ? 8.454 2.488 -3.571 1.00 75.44 87 ILE A N 1
ATOM 682 C CA . ILE A 1 87 ? 7.863 3.714 -4.130 1.00 75.44 87 ILE A CA 1
ATOM 683 C C . ILE A 1 87 ? 8.964 4.688 -4.544 1.00 75.44 87 ILE A C 1
ATOM 685 O O . ILE A 1 87 ? 8.948 5.199 -5.662 1.00 75.44 87 ILE A O 1
ATOM 689 N N . TYR A 1 88 ? 9.930 4.920 -3.659 1.00 70.44 88 TYR A N 1
ATOM 690 C CA . TYR A 1 88 ? 11.035 5.827 -3.935 1.00 70.44 88 TYR A CA 1
ATOM 691 C C . TYR A 1 88 ? 11.928 5.314 -5.074 1.00 70.44 88 TYR A C 1
ATOM 693 O O . TYR A 1 88 ? 12.197 6.051 -6.020 1.00 70.44 88 TYR A O 1
ATOM 701 N N . ALA A 1 89 ? 12.328 4.040 -5.022 1.00 69.50 89 ALA A N 1
ATOM 702 C CA . ALA A 1 89 ? 13.216 3.432 -6.012 1.00 69.50 89 ALA A CA 1
ATOM 703 C C . ALA A 1 89 ? 12.581 3.331 -7.414 1.00 69.50 89 ALA A C 1
ATOM 705 O O . ALA A 1 89 ? 13.235 3.593 -8.420 1.00 69.50 89 ALA A O 1
ATOM 706 N N . CYS A 1 90 ? 11.297 2.975 -7.498 1.00 67.50 90 CYS A N 1
ATOM 707 C CA . CYS A 1 90 ? 10.627 2.696 -8.770 1.00 67.50 90 CYS A CA 1
ATOM 708 C C . CYS A 1 90 ? 10.046 3.951 -9.437 1.00 67.50 90 CYS A C 1
ATOM 710 O O . CYS A 1 90 ? 10.063 4.081 -10.668 1.00 67.50 90 CYS A O 1
ATOM 712 N N . PHE A 1 91 ? 9.513 4.882 -8.642 1.00 64.31 91 PHE A N 1
ATOM 713 C CA . PHE A 1 91 ? 8.782 6.045 -9.154 1.00 64.31 91 PHE A CA 1
ATOM 714 C C . PHE A 1 91 ? 9.607 7.329 -9.188 1.00 64.31 91 PHE A C 1
ATOM 716 O O . PHE A 1 91 ? 9.054 8.361 -9.552 1.00 64.31 91 PHE A O 1
ATOM 723 N N . ASP A 1 92 ? 10.905 7.252 -8.873 1.00 56.62 92 ASP A N 1
ATOM 724 C CA . ASP A 1 92 ? 11.883 8.333 -9.057 1.00 56.62 92 ASP A CA 1
ATOM 725 C C . ASP A 1 92 ? 11.390 9.679 -8.496 1.00 56.62 92 ASP A C 1
ATOM 727 O O . ASP A 1 92 ? 11.514 10.734 -9.114 1.00 56.62 92 ASP A O 1
ATOM 731 N N . ARG A 1 93 ? 10.752 9.638 -7.316 1.00 53.50 93 ARG A N 1
ATOM 732 C CA . ARG A 1 93 ? 10.280 10.840 -6.614 1.00 53.50 93 ARG A CA 1
ATOM 733 C C . ARG A 1 93 ? 11.472 11.538 -5.955 1.00 53.50 93 ARG A C 1
ATOM 735 O O . ARG A 1 93 ? 11.619 11.544 -4.735 1.00 53.50 93 ARG A O 1
ATOM 742 N N . VAL A 1 94 ? 12.346 12.096 -6.784 1.00 43.28 94 VAL A N 1
ATOM 743 C CA . VAL A 1 94 ? 13.443 12.980 -6.396 1.00 43.28 94 VAL A CA 1
ATOM 744 C C . VAL A 1 94 ? 12.978 14.416 -6.635 1.00 43.28 94 VAL A C 1
ATOM 746 O O . VAL A 1 94 ? 13.108 14.935 -7.733 1.00 43.28 94 VAL A O 1
ATOM 749 N N . GLY A 1 95 ? 12.447 15.046 -5.585 1.00 40.91 95 GLY A N 1
ATOM 750 C CA . GLY A 1 95 ? 12.285 16.500 -5.493 1.00 40.91 95 GLY A CA 1
ATOM 751 C C . GLY A 1 95 ? 11.091 17.102 -6.243 1.00 40.91 95 GLY A C 1
ATOM 752 O O . GLY A 1 95 ? 11.013 17.036 -7.463 1.00 40.91 95 GLY A O 1
ATOM 753 N N . GLY A 1 96 ? 10.211 17.786 -5.506 1.00 32.97 96 GLY A N 1
ATOM 754 C CA . GLY A 1 96 ? 9.547 18.970 -6.059 1.00 32.97 96 GLY A CA 1
ATOM 755 C C . GLY A 1 96 ? 8.051 19.169 -5.833 1.00 32.97 96 GLY A C 1
ATOM 756 O O . GLY A 1 96 ? 7.592 20.233 -6.224 1.00 32.97 96 GLY A O 1
ATOM 757 N N . ASP A 1 97 ? 7.289 18.248 -5.226 1.00 32.34 97 ASP A N 1
ATOM 758 C CA . ASP A 1 97 ? 5.885 18.559 -4.887 1.00 32.34 97 ASP A CA 1
ATOM 759 C C . ASP A 1 97 ? 5.343 17.778 -3.662 1.00 32.34 97 ASP A C 1
ATOM 761 O O . ASP A 1 97 ? 5.543 16.564 -3.523 1.00 32.34 97 ASP A O 1
ATOM 765 N N . ASP A 1 98 ? 4.688 18.511 -2.756 1.00 43.31 98 ASP A N 1
ATOM 766 C CA . ASP A 1 98 ? 4.544 18.283 -1.305 1.00 43.31 98 ASP A CA 1
ATOM 767 C C . ASP A 1 98 ? 3.361 17.380 -0.876 1.00 43.31 98 ASP A C 1
ATOM 769 O O . ASP A 1 98 ? 2.413 17.811 -0.225 1.00 43.31 98 ASP A O 1
ATOM 773 N N . SER A 1 99 ? 3.424 16.071 -1.138 1.00 37.66 99 SER A N 1
ATOM 774 C CA . SER A 1 99 ? 2.649 15.083 -0.333 1.00 37.66 99 SER A CA 1
ATOM 775 C C . SER A 1 99 ? 3.495 13.902 0.169 1.00 37.66 99 SER A C 1
ATOM 777 O O . SER A 1 99 ? 3.026 12.782 0.322 1.00 37.66 99 SER A O 1
ATOM 779 N N . ILE A 1 100 ? 4.780 14.201 0.382 1.00 47.34 100 ILE A N 1
ATOM 780 C CA . ILE A 1 100 ? 5.769 13.666 1.338 1.00 47.34 100 ILE A CA 1
ATOM 781 C C . ILE A 1 100 ? 5.844 12.139 1.571 1.00 47.34 100 ILE A C 1
ATOM 783 O O . ILE A 1 100 ? 5.142 11.549 2.385 1.00 47.34 100 ILE A O 1
ATOM 787 N N . LEU A 1 101 ? 6.905 11.543 1.018 1.00 54.00 101 LEU A N 1
ATOM 788 C CA . LEU A 1 101 ? 7.746 10.539 1.696 1.00 54.00 101 LEU A CA 1
ATOM 789 C C . LEU A 1 101 ? 9.201 10.989 1.461 1.00 54.00 101 LEU A C 1
ATOM 791 O O . LEU A 1 101 ? 9.534 11.120 0.280 1.00 54.00 101 LEU A O 1
ATOM 795 N N . PRO A 1 102 ? 10.073 11.267 2.467 1.00 46.56 102 PRO A N 1
ATOM 796 C CA . PRO A 1 102 ? 10.404 10.467 3.682 1.00 46.56 102 PRO A CA 1
ATOM 797 C C . PRO A 1 102 ? 10.566 11.368 4.971 1.00 46.56 102 PRO A C 1
ATOM 799 O O . PRO A 1 102 ? 10.159 12.521 4.849 1.00 46.56 102 PRO A O 1
ATOM 802 N N . PRO A 1 103 ? 11.135 10.999 6.174 1.00 46.78 103 PRO A N 1
ATOM 803 C CA . PRO A 1 103 ? 12.012 9.854 6.536 1.00 46.78 103 PRO A CA 1
ATOM 804 C C . PRO A 1 103 ? 11.909 9.268 7.983 1.00 46.78 103 PRO A C 1
ATOM 806 O O . PRO A 1 103 ? 11.248 9.812 8.856 1.00 46.78 103 PRO A O 1
ATOM 809 N N . VAL A 1 104 ? 12.730 8.250 8.305 1.00 43.00 104 VAL A N 1
ATOM 810 C CA . VAL A 1 104 ? 13.436 8.215 9.610 1.00 43.00 104 VAL A CA 1
ATOM 811 C C . VAL A 1 104 ? 14.904 7.829 9.354 1.00 43.00 104 VAL A C 1
ATOM 813 O O . VAL A 1 104 ? 15.207 6.683 9.041 1.00 43.00 104 VAL A O 1
ATOM 816 N N . SER A 1 105 ? 15.816 8.803 9.440 1.00 37.84 105 SER A N 1
ATOM 817 C CA . SER A 1 105 ? 17.243 8.788 9.033 1.00 37.84 105 SER A CA 1
ATOM 818 C C . SER A 1 105 ? 17.527 8.895 7.519 1.00 37.84 105 SER A C 1
ATOM 820 O O . SER A 1 105 ? 17.948 7.966 6.832 1.00 37.84 105 SER A O 1
ATOM 822 N N . ALA A 1 106 ? 17.330 10.093 6.966 1.00 49.22 106 ALA A N 1
ATOM 823 C CA . ALA A 1 106 ? 17.798 10.422 5.623 1.00 49.22 106 ALA A CA 1
ATOM 824 C C . ALA A 1 106 ? 19.340 10.471 5.565 1.00 49.22 106 ALA A C 1
ATOM 826 O O . ALA A 1 106 ? 19.953 11.455 5.965 1.00 49.22 106 ALA A O 1
ATOM 827 N N . LYS A 1 107 ? 19.952 9.409 5.037 1.00 38.78 107 LYS A N 1
ATOM 828 C CA . LYS A 1 107 ? 21.054 9.434 4.054 1.00 38.78 107 LYS A CA 1
ATOM 829 C C . LYS A 1 107 ? 21.209 8.017 3.502 1.00 38.78 107 LYS A C 1
ATOM 831 O O . LYS A 1 107 ? 22.037 7.248 3.968 1.00 38.78 107 LYS A O 1
ATOM 836 N N . PHE A 1 108 ? 20.432 7.681 2.477 1.00 45.72 108 PHE A N 1
ATOM 837 C CA . PHE A 1 108 ? 20.701 6.489 1.676 1.00 45.72 108 PHE A CA 1
ATOM 838 C C . PHE A 1 108 ? 21.084 6.912 0.261 1.00 45.72 108 PHE A C 1
ATOM 840 O O . PHE A 1 108 ? 20.248 7.146 -0.607 1.00 45.72 108 PHE A O 1
ATOM 847 N N . ARG A 1 109 ? 22.403 7.026 0.054 1.00 41.94 109 ARG A N 1
ATOM 848 C CA . ARG A 1 109 ? 23.035 7.006 -1.267 1.00 41.94 109 ARG A CA 1
ATOM 849 C C . ARG A 1 109 ? 22.848 5.604 -1.850 1.00 41.94 109 ARG A C 1
ATOM 851 O O . ARG A 1 109 ? 23.680 4.736 -1.629 1.00 41.94 109 ARG A O 1
ATOM 858 N N . ALA A 1 110 ? 21.752 5.375 -2.563 1.00 40.91 110 ALA A N 1
ATOM 859 C CA . ALA A 1 110 ? 21.579 4.164 -3.371 1.00 40.91 110 ALA A CA 1
ATOM 860 C C . ALA A 1 110 ? 21.057 4.462 -4.785 1.00 40.91 110 ALA A C 1
ATOM 862 O O . ALA A 1 110 ? 20.725 3.535 -5.517 1.00 40.91 110 ALA A O 1
ATOM 863 N N . GLN A 1 111 ? 21.043 5.736 -5.208 1.00 41.78 111 GLN A N 1
ATOM 864 C CA . GLN A 1 111 ? 20.732 6.111 -6.596 1.00 41.78 111 GLN A CA 1
ATOM 865 C C . GLN A 1 111 ? 21.633 5.381 -7.607 1.00 41.78 111 GLN A C 1
ATOM 867 O O . GLN A 1 111 ? 21.195 5.089 -8.712 1.00 41.78 111 GLN A O 1
ATOM 872 N N . SER A 1 112 ? 22.860 5.008 -7.221 1.00 38.41 112 SER A N 1
ATOM 873 C CA . SER A 1 112 ? 23.786 4.277 -8.091 1.00 38.41 112 SER A CA 1
ATOM 874 C C . SER A 1 112 ? 23.559 2.760 -8.156 1.00 38.41 112 SER A C 1
ATOM 876 O O . SER A 1 112 ? 24.162 2.120 -9.010 1.00 38.41 112 SER A O 1
ATOM 878 N N . LEU A 1 113 ? 22.724 2.166 -7.290 1.00 40.75 113 LEU A N 1
ATOM 879 C CA . LEU A 1 113 ? 22.443 0.717 -7.308 1.00 40.75 113 LEU A CA 1
ATOM 880 C C . LEU A 1 113 ? 21.160 0.359 -8.074 1.00 40.75 113 LEU A C 1
ATOM 882 O O . LEU A 1 113 ? 21.045 -0.758 -8.566 1.00 40.75 113 LEU A O 1
ATOM 886 N N . TYR A 1 114 ? 20.234 1.308 -8.240 1.00 44.72 114 TYR A N 1
ATOM 887 C CA . TYR A 1 114 ? 18.937 1.100 -8.902 1.00 44.72 114 TYR A CA 1
ATOM 888 C C . TYR A 1 114 ? 18.853 1.748 -10.293 1.00 44.72 114 TYR A C 1
ATOM 890 O O . TYR A 1 114 ? 17.786 2.156 -10.742 1.00 44.72 114 TYR A O 1
ATOM 898 N N . ALA A 1 115 ? 19.974 1.818 -11.019 1.00 45.22 115 ALA A N 1
ATOM 899 C CA . ALA A 1 115 ? 20.017 2.365 -12.381 1.00 45.22 115 ALA A CA 1
ATOM 900 C C . ALA A 1 115 ? 19.168 1.568 -13.401 1.00 45.22 115 ALA A C 1
ATOM 902 O O . ALA A 1 115 ? 18.959 2.017 -14.526 1.00 45.22 115 ALA A O 1
ATOM 903 N N . ARG A 1 116 ? 18.643 0.395 -13.020 1.00 52.56 116 ARG A N 1
ATOM 904 C CA . ARG A 1 116 ? 17.633 -0.345 -13.781 1.00 52.56 116 ARG A CA 1
ATOM 905 C C . ARG A 1 116 ? 16.386 -0.522 -12.928 1.00 52.56 116 ARG A C 1
ATOM 907 O O . ARG A 1 116 ? 16.400 -1.300 -11.982 1.00 52.56 116 ARG A O 1
ATOM 914 N N . LYS A 1 117 ? 15.302 0.156 -13.308 1.00 60.62 117 LYS A N 1
ATOM 915 C CA . LYS A 1 117 ? 13.958 -0.144 -12.803 1.00 60.62 117 LYS A CA 1
ATOM 916 C C . LYS A 1 117 ? 13.619 -1.580 -13.200 1.00 60.62 117 LYS A C 1
ATOM 918 O O . LYS A 1 117 ? 13.412 -1.860 -14.380 1.00 60.62 117 LYS A O 1
ATOM 923 N N . SER A 1 118 ? 13.633 -2.495 -12.237 1.00 71.81 118 SER A N 1
ATOM 924 C CA . SER A 1 118 ? 13.360 -3.903 -12.497 1.00 71.81 118 SER A CA 1
ATOM 925 C C . SER A 1 118 ? 11.846 -4.139 -12.545 1.00 71.81 118 SER A C 1
ATOM 927 O O . SER A 1 118 ? 11.142 -3.677 -11.644 1.00 71.81 118 SER A O 1
ATOM 929 N N . PRO A 1 119 ? 11.305 -4.894 -13.524 1.00 72.31 119 PRO A N 1
ATOM 930 C CA . PRO A 1 119 ? 9.906 -5.335 -13.478 1.00 72.31 119 PRO A CA 1
ATOM 931 C C . PRO A 1 119 ? 9.580 -6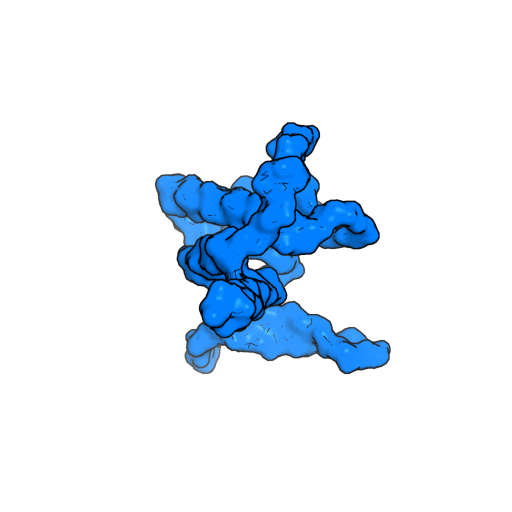.067 -12.169 1.00 72.31 119 PRO A C 1
ATOM 933 O O . PRO A 1 119 ? 8.454 -5.990 -11.681 1.00 72.31 119 PRO A O 1
ATOM 936 N N . PHE A 1 120 ? 10.574 -6.734 -11.574 1.00 79.50 120 PHE A N 1
ATOM 937 C CA . PHE A 1 120 ? 10.424 -7.441 -10.307 1.00 79.50 120 PHE A CA 1
ATOM 938 C C . PHE A 1 120 ? 10.167 -6.502 -9.124 1.00 79.50 120 PHE A C 1
ATOM 940 O O . PHE A 1 120 ? 9.411 -6.876 -8.236 1.00 79.50 120 PHE A O 1
ATOM 947 N N . ASP A 1 121 ? 10.708 -5.282 -9.127 1.00 80.25 121 ASP A N 1
ATOM 948 C CA . ASP A 1 121 ? 10.490 -4.322 -8.036 1.00 80.25 121 ASP A CA 1
ATOM 949 C C . ASP A 1 121 ? 9.044 -3.803 -8.046 1.00 80.25 121 ASP A C 1
ATOM 951 O O . ASP A 1 121 ? 8.393 -3.699 -7.002 1.00 80.25 121 ASP A O 1
ATOM 955 N N . PHE A 1 122 ? 8.504 -3.552 -9.243 1.00 80.19 122 PHE A N 1
ATOM 956 C CA . PHE A 1 122 ? 7.102 -3.181 -9.428 1.00 80.19 122 PHE A CA 1
ATOM 957 C C . PHE A 1 122 ? 6.146 -4.317 -9.041 1.00 80.19 122 PHE A C 1
ATOM 959 O O . PHE A 1 122 ? 5.144 -4.071 -8.367 1.00 80.19 122 PHE A O 1
ATOM 966 N N . LEU A 1 123 ? 6.461 -5.560 -9.421 1.00 83.31 123 LEU A N 1
ATOM 967 C CA . LEU A 1 123 ? 5.678 -6.734 -9.020 1.00 83.31 123 LEU A CA 1
ATOM 968 C C . LEU A 1 123 ? 5.734 -6.962 -7.508 1.00 83.31 123 LEU A C 1
ATOM 970 O O . LEU A 1 123 ? 4.696 -7.193 -6.891 1.00 83.31 123 LEU A O 1
ATOM 974 N N . LEU A 1 124 ? 6.916 -6.837 -6.902 1.00 86.00 124 LEU A N 1
ATOM 975 C CA . LEU A 1 124 ? 7.094 -6.960 -5.458 1.00 86.00 124 LEU A CA 1
ATOM 976 C C . LEU A 1 124 ? 6.260 -5.914 -4.715 1.00 86.00 124 LEU A C 1
ATOM 978 O O . LEU A 1 124 ? 5.574 -6.251 -3.751 1.00 86.00 124 LEU A O 1
ATOM 982 N N . PHE A 1 125 ? 6.260 -4.659 -5.179 1.00 86.06 125 PHE A N 1
ATOM 983 C CA . PHE A 1 125 ? 5.394 -3.630 -4.606 1.00 86.06 125 PHE A CA 1
ATOM 984 C C . PHE A 1 125 ? 3.922 -4.043 -4.668 1.00 86.06 125 PHE A C 1
ATOM 986 O O . PHE A 1 125 ? 3.210 -3.938 -3.671 1.00 86.06 125 PHE A O 1
ATOM 993 N N . ALA A 1 126 ? 3.467 -4.508 -5.830 1.00 83.88 126 ALA A N 1
ATOM 994 C CA . ALA A 1 126 ? 2.072 -4.860 -6.039 1.00 83.88 126 ALA A CA 1
ATOM 995 C C . ALA A 1 126 ? 1.629 -6.029 -5.139 1.00 83.88 126 ALA A C 1
ATOM 997 O O . ALA A 1 126 ? 0.598 -5.935 -4.474 1.00 83.88 126 ALA A O 1
ATOM 998 N N . GLN A 1 127 ? 2.464 -7.065 -5.011 1.00 87.25 127 GLN A N 1
ATOM 999 C CA . GLN A 1 127 ? 2.219 -8.200 -4.116 1.00 87.25 127 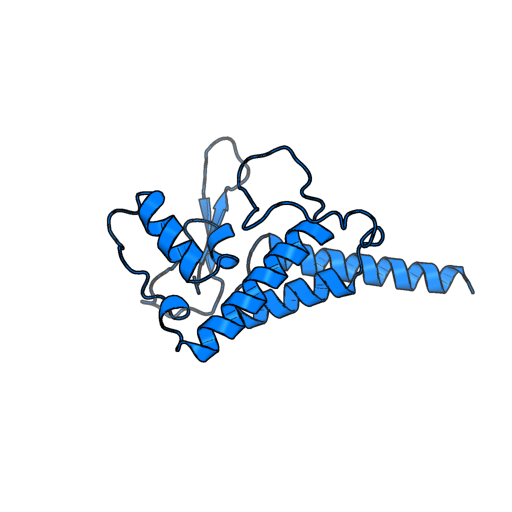GLN A CA 1
ATOM 1000 C C . GLN A 1 127 ? 2.184 -7.793 -2.638 1.00 87.25 127 GLN A C 1
ATOM 1002 O O . GLN A 1 127 ? 1.324 -8.248 -1.883 1.00 87.25 127 GLN A O 1
ATOM 1007 N N . LEU A 1 128 ? 3.094 -6.913 -2.206 1.00 89.12 128 LEU A N 1
ATOM 1008 C CA . LEU A 1 128 ? 3.079 -6.377 -0.842 1.00 89.12 128 LEU A CA 1
ATOM 1009 C C . LEU A 1 128 ? 1.812 -5.557 -0.581 1.00 89.12 128 LEU A C 1
ATOM 1011 O O . LEU A 1 128 ? 1.215 -5.677 0.489 1.00 89.12 128 LEU A O 1
ATOM 1015 N N . ALA A 1 129 ? 1.389 -4.753 -1.557 1.00 85.06 129 ALA A N 1
ATOM 1016 C CA . ALA A 1 129 ? 0.188 -3.939 -1.457 1.00 85.06 129 ALA A CA 1
ATOM 1017 C C . ALA A 1 129 ? -1.065 -4.816 -1.328 1.00 85.06 129 ALA A C 1
ATOM 1019 O O . ALA A 1 129 ? -1.894 -4.571 -0.453 1.00 85.06 129 ALA A O 1
ATOM 1020 N N . GLU A 1 130 ? -1.181 -5.885 -2.116 1.00 84.31 130 GLU A N 1
ATOM 1021 C CA . GLU A 1 130 ? -2.271 -6.857 -1.992 1.00 84.31 130 GLU A CA 1
ATOM 1022 C C . GLU A 1 130 ? -2.279 -7.581 -0.647 1.00 84.31 130 GLU A C 1
ATOM 1024 O O . GLU A 1 130 ? -3.328 -7.648 -0.002 1.00 84.31 130 GLU A O 1
ATOM 1029 N N . ALA A 1 131 ? -1.118 -8.051 -0.179 1.00 86.31 131 ALA A N 1
ATOM 1030 C CA . ALA A 1 131 ? -0.985 -8.709 1.121 1.00 86.31 131 ALA A CA 1
ATOM 1031 C C . ALA A 1 131 ? -1.398 -7.796 2.290 1.00 86.31 131 ALA A C 1
ATOM 1033 O O . ALA A 1 131 ? -1.872 -8.266 3.324 1.00 86.31 131 ALA A O 1
ATOM 1034 N N . GLU A 1 132 ? -1.244 -6.484 2.121 1.00 84.06 132 GLU A N 1
ATOM 1035 C CA . GLU A 1 132 ? -1.677 -5.466 3.077 1.00 84.06 132 GLU A CA 1
ATOM 1036 C C . GLU A 1 132 ? -3.137 -5.026 2.894 1.00 84.06 132 GLU A C 1
ATOM 1038 O O . GLU A 1 132 ? -3.645 -4.217 3.673 1.00 84.06 132 GLU A O 1
ATOM 1043 N N . GLY A 1 133 ? -3.839 -5.542 1.881 1.00 78.31 133 GLY A N 1
ATOM 1044 C CA . GLY A 1 133 ? -5.190 -5.115 1.523 1.00 78.31 133 GLY A CA 1
ATOM 1045 C C . GLY A 1 133 ? -5.249 -3.710 0.909 1.00 78.31 133 GLY A C 1
ATOM 1046 O O . GLY A 1 133 ? -6.314 -3.093 0.907 1.00 78.31 133 GLY A O 1
ATOM 1047 N N . VAL A 1 134 ? -4.120 -3.212 0.397 1.00 77.31 134 VAL A N 1
ATOM 1048 C CA . VAL A 1 134 ? -3.949 -1.995 -0.417 1.00 77.31 134 VAL A CA 1
ATOM 1049 C C . VAL A 1 134 ? -3.981 -2.380 -1.906 1.00 77.31 134 VAL A C 1
ATOM 1051 O O . VAL A 1 134 ? -3.148 -1.962 -2.695 1.00 77.31 134 VAL A O 1
ATOM 1054 N N . ALA A 1 135 ? -4.931 -3.216 -2.329 1.00 62.25 135 ALA A N 1
ATOM 1055 C CA . ALA A 1 135 ? -5.002 -3.683 -3.723 1.00 62.25 135 ALA A CA 1
ATOM 1056 C C . ALA A 1 135 ? -5.462 -2.586 -4.710 1.00 62.25 135 ALA A C 1
ATOM 1058 O O . ALA A 1 135 ? -5.340 -2.708 -5.925 1.00 62.25 135 ALA A O 1
ATOM 1059 N N . THR A 1 136 ? -6.010 -1.488 -4.191 1.00 58.03 136 THR A N 1
ATOM 1060 C CA . THR A 1 136 ? -6.661 -0.439 -4.980 1.00 58.03 136 THR A CA 1
ATOM 1061 C C . THR A 1 136 ? -6.198 0.935 -4.503 1.00 58.03 136 THR A C 1
ATOM 1063 O O . THR A 1 136 ? -6.457 1.326 -3.364 1.00 58.03 136 THR A O 1
ATOM 1066 N N . GLY A 1 137 ? -5.524 1.655 -5.390 1.00 61.75 137 GLY A N 1
ATOM 1067 C CA . GLY A 1 137 ? -4.913 2.964 -5.174 1.00 61.75 137 GLY A CA 1
ATOM 1068 C C . GLY A 1 137 ? -4.135 3.348 -6.429 1.00 61.75 137 GLY A C 1
ATOM 1069 O O . GLY A 1 137 ? -3.999 2.522 -7.343 1.00 61.75 137 GLY A O 1
ATOM 1070 N N . ARG A 1 138 ? -3.621 4.576 -6.505 1.00 68.88 138 ARG A N 1
ATOM 1071 C CA . ARG A 1 138 ? -2.868 5.007 -7.689 1.00 68.88 138 ARG A CA 1
ATOM 1072 C C . ARG A 1 138 ? -1.581 4.195 -7.814 1.00 68.88 138 ARG A C 1
ATOM 1074 O O . ARG A 1 138 ? -1.275 3.700 -8.895 1.00 68.88 138 ARG A O 1
ATOM 1081 N N . MET A 1 139 ? -0.866 4.004 -6.704 1.00 73.31 139 MET A N 1
ATOM 1082 C CA . MET A 1 139 ? 0.439 3.333 -6.711 1.00 73.31 139 MET A CA 1
ATOM 1083 C C . MET A 1 139 ? 0.360 1.841 -7.083 1.00 73.31 139 MET A C 1
ATOM 1085 O O . MET A 1 139 ? 1.059 1.466 -8.019 1.00 73.31 139 MET A O 1
ATOM 1089 N N . PRO A 1 140 ? -0.503 0.991 -6.481 1.00 74.12 140 PRO A N 1
ATOM 1090 C CA . PRO A 1 140 ? -0.608 -0.423 -6.870 1.00 74.12 140 PRO A CA 1
ATOM 1091 C C . PRO A 1 140 ? -0.976 -0.616 -8.345 1.00 74.12 140 PRO A C 1
ATOM 1093 O O . PRO A 1 140 ? 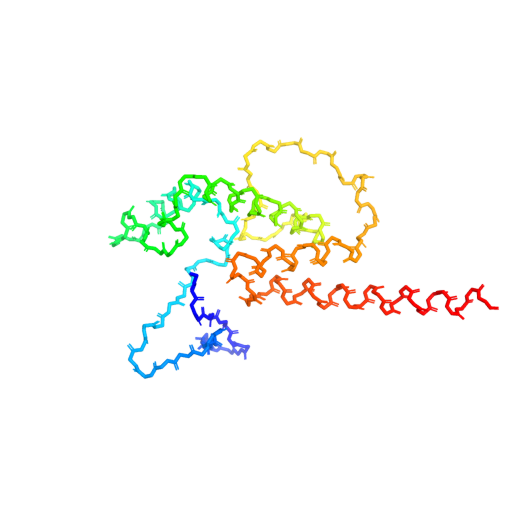-0.365 -1.432 -9.032 1.00 74.12 140 PRO A O 1
ATOM 1096 N N . ARG A 1 141 ? -1.918 0.190 -8.862 1.00 72.56 141 ARG A N 1
ATOM 1097 C CA . ARG A 1 141 ? -2.305 0.158 -10.282 1.00 72.56 141 ARG A CA 1
ATOM 1098 C C . ARG A 1 141 ? -1.144 0.545 -11.190 1.00 72.56 141 ARG A C 1
ATOM 1100 O O . ARG A 1 141 ? -0.867 -0.164 -12.150 1.00 72.56 141 ARG A O 1
ATOM 1107 N N . MET A 1 142 ? -0.450 1.643 -10.881 1.00 74.50 142 MET A N 1
ATOM 1108 C CA . MET A 1 142 ? 0.723 2.049 -11.656 1.00 74.50 142 MET A CA 1
ATOM 1109 C C . MET A 1 142 ? 1.820 0.982 -11.610 1.00 74.50 142 MET A C 1
ATOM 1111 O O . MET A 1 142 ? 2.408 0.709 -12.649 1.00 74.50 142 MET A O 1
ATOM 1115 N N . SER A 1 143 ? 2.064 0.345 -10.462 1.00 79.12 143 SER A N 1
ATOM 1116 C CA . SER A 1 143 ? 3.057 -0.728 -10.343 1.00 79.12 143 SER A CA 1
ATOM 1117 C C . SER A 1 143 ? 2.720 -1.925 -11.228 1.00 79.12 143 SER A C 1
ATOM 1119 O O . SER A 1 143 ? 3.577 -2.372 -11.984 1.00 79.12 143 SER A O 1
ATOM 1121 N N . TYR A 1 144 ? 1.468 -2.392 -11.228 1.00 79.50 144 TYR A N 1
ATOM 1122 C CA . TYR A 1 144 ? 1.047 -3.462 -12.135 1.00 79.50 144 TYR A CA 1
ATOM 1123 C C . TYR A 1 144 ? 1.212 -3.091 -13.611 1.00 79.50 144 TYR A C 1
ATOM 1125 O O . TYR A 1 144 ? 1.753 -3.878 -14.389 1.00 79.50 144 TYR A O 1
ATOM 1133 N N . THR A 1 145 ? 0.807 -1.879 -13.996 1.00 78.50 145 THR A N 1
ATOM 1134 C CA . THR A 1 145 ? 0.964 -1.400 -15.375 1.00 78.50 145 THR A CA 1
ATOM 1135 C C . THR A 1 145 ? 2.435 -1.314 -15.782 1.00 78.50 145 THR A C 1
ATOM 1137 O O . THR A 1 145 ? 2.795 -1.768 -16.865 1.00 78.50 145 THR A O 1
ATOM 1140 N N . GLN A 1 146 ? 3.302 -0.773 -14.923 1.00 78.25 146 GLN A N 1
ATOM 1141 C CA . GLN A 1 146 ? 4.737 -0.653 -15.199 1.00 78.25 146 GLN A CA 1
ATOM 1142 C C . GLN A 1 146 ? 5.418 -2.023 -15.287 1.00 78.25 146 GLN A C 1
ATOM 1144 O O . GLN A 1 146 ? 6.217 -2.249 -16.194 1.00 78.25 146 GLN A O 1
ATOM 1149 N N . ALA A 1 147 ? 5.052 -2.966 -14.414 1.00 80.56 147 ALA A N 1
ATOM 1150 C CA . ALA A 1 147 ? 5.521 -4.345 -14.498 1.00 80.56 147 ALA A CA 1
ATOM 1151 C C . ALA A 1 147 ? 5.126 -5.004 -15.829 1.00 80.56 147 ALA A C 1
ATOM 1153 O O . ALA A 1 147 ? 5.971 -5.601 -16.498 1.00 80.56 147 ALA A O 1
ATOM 1154 N N . ALA A 1 148 ? 3.861 -4.864 -16.241 1.00 81.25 148 ALA A N 1
ATOM 1155 C CA . ALA A 1 148 ? 3.372 -5.404 -17.507 1.00 81.25 148 ALA A CA 1
ATOM 1156 C C . ALA A 1 148 ? 4.105 -4.797 -18.714 1.00 81.25 148 ALA A C 1
ATOM 1158 O O . ALA A 1 148 ? 4.569 -5.533 -19.585 1.00 81.25 148 ALA A O 1
ATOM 1159 N N . LEU A 1 149 ? 4.276 -3.470 -18.740 1.00 79.00 149 LEU A N 1
ATOM 1160 C CA . LEU A 1 149 ? 5.019 -2.772 -19.792 1.00 79.00 149 LEU A CA 1
ATOM 1161 C C . LEU A 1 149 ? 6.475 -3.241 -19.873 1.00 79.00 149 LEU A C 1
ATOM 1163 O O . LEU A 1 149 ? 6.955 -3.557 -20.959 1.00 79.00 149 LEU A O 1
ATOM 1167 N N . ALA A 1 150 ? 7.162 -3.345 -18.736 1.00 76.19 150 ALA A N 1
ATOM 1168 C CA . ALA A 1 150 ? 8.545 -3.806 -18.691 1.00 76.19 150 ALA A CA 1
ATOM 1169 C C . ALA A 1 150 ? 8.694 -5.253 -19.200 1.00 76.19 150 ALA A C 1
ATOM 1171 O O . ALA A 1 150 ? 9.628 -5.545 -19.948 1.00 76.19 150 ALA A O 1
ATOM 1172 N N . MET A 1 151 ? 7.751 -6.148 -18.880 1.00 77.69 151 MET A N 1
ATOM 1173 C CA . MET A 1 151 ? 7.735 -7.516 -19.419 1.00 77.69 151 MET A CA 1
ATOM 1174 C C . MET A 1 151 ? 7.480 -7.554 -20.937 1.00 77.69 151 MET A C 1
ATOM 1176 O O . MET A 1 151 ? 8.127 -8.324 -21.653 1.00 77.69 151 MET A O 1
ATOM 1180 N N . LEU A 1 152 ? 6.581 -6.711 -21.455 1.00 78.94 152 LEU A N 1
ATOM 1181 C CA . LEU A 1 152 ? 6.320 -6.596 -22.897 1.00 78.94 152 LEU A CA 1
ATOM 1182 C C . LEU A 1 152 ? 7.538 -6.060 -23.664 1.00 78.94 152 LEU A C 1
ATOM 1184 O O . LEU A 1 152 ? 7.885 -6.586 -24.720 1.00 78.94 152 LEU A O 1
ATOM 1188 N N . CYS A 1 153 ? 8.224 -5.050 -23.126 1.00 73.88 153 CYS A N 1
ATOM 1189 C CA . CYS A 1 153 ? 9.454 -4.532 -23.725 1.00 73.88 153 CYS A CA 1
ATOM 1190 C C . CYS A 1 153 ? 10.565 -5.591 -23.723 1.00 73.88 153 CYS A C 1
ATOM 1192 O O . CYS A 1 153 ? 11.175 -5.837 -24.760 1.00 73.88 153 CYS A O 1
ATOM 1194 N N . TRP A 1 154 ? 10.764 -6.291 -22.600 1.00 72.12 154 TRP A N 1
ATOM 1195 C CA . TRP A 1 154 ? 11.798 -7.321 -22.484 1.00 72.12 154 TRP A CA 1
ATOM 1196 C C . TRP A 1 154 ? 11.576 -8.504 -23.440 1.00 72.12 154 TRP A C 1
ATOM 1198 O O . TRP A 1 154 ? 12.513 -8.992 -24.075 1.00 72.12 154 TRP A O 1
ATOM 1208 N N . THR A 1 155 ? 10.327 -8.956 -23.587 1.00 72.94 155 THR A N 1
ATOM 1209 C CA . THR A 1 155 ? 9.981 -10.021 -24.544 1.00 72.94 155 THR A CA 1
ATOM 1210 C C . THR A 1 155 ? 10.182 -9.588 -25.995 1.00 72.94 155 THR A C 1
ATOM 1212 O O . THR A 1 155 ? 10.596 -10.404 -26.819 1.00 72.94 155 THR A O 1
ATOM 1215 N N . ARG A 1 156 ? 9.941 -8.312 -26.318 1.00 69.19 156 ARG A N 1
ATOM 1216 C CA . ARG A 1 156 ? 10.187 -7.757 -27.654 1.00 69.19 156 ARG A CA 1
ATOM 1217 C C . ARG A 1 156 ? 11.678 -7.642 -27.974 1.00 69.19 156 ARG A C 1
ATOM 1219 O O . ARG A 1 156 ? 12.071 -8.003 -29.076 1.00 69.19 156 ARG A O 1
ATOM 1226 N N . GLU A 1 157 ? 12.499 -7.195 -27.028 1.00 69.56 157 GLU A N 1
ATOM 1227 C CA . GLU A 1 157 ? 13.957 -7.105 -27.199 1.00 69.56 157 GLU A CA 1
ATOM 1228 C C . GLU A 1 157 ? 14.594 -8.479 -27.426 1.00 69.56 157 GLU A C 1
ATOM 1230 O O . GLU A 1 157 ? 15.413 -8.625 -28.329 1.00 69.56 157 GLU A O 1
ATOM 1235 N N . LYS A 1 158 ? 14.161 -9.510 -26.685 1.00 64.75 158 LYS A N 1
ATOM 1236 C CA . LYS A 1 158 ? 14.628 -10.888 -26.915 1.00 64.75 158 LYS A CA 1
ATOM 1237 C C . LYS A 1 158 ? 14.301 -11.407 -28.316 1.00 64.75 158 LYS A C 1
ATOM 1239 O O . LYS A 1 158 ? 15.125 -12.095 -28.894 1.00 64.75 158 LYS A O 1
ATOM 1244 N N . LYS A 1 159 ? 13.137 -11.052 -28.871 1.00 59.12 159 LYS A N 1
ATOM 1245 C CA . LYS A 1 159 ? 12.729 -11.459 -30.228 1.00 59.12 159 LYS A CA 1
ATOM 1246 C C . LYS A 1 159 ? 13.453 -10.726 -31.360 1.00 59.12 159 LYS A C 1
ATOM 1248 O O . LYS A 1 159 ? 13.361 -11.178 -32.489 1.00 59.12 159 LYS A O 1
ATOM 1253 N N . MET A 1 160 ? 14.091 -9.583 -31.095 1.00 56.41 160 MET A N 1
ATOM 1254 C CA . MET A 1 160 ? 14.867 -8.846 -32.108 1.00 56.41 160 MET A CA 1
ATOM 1255 C C . MET A 1 160 ? 16.375 -9.120 -32.029 1.00 56.41 160 MET A C 1
ATOM 1257 O O . MET A 1 160 ? 17.127 -8.588 -32.840 1.00 56.41 160 MET A O 1
ATOM 1261 N N . GLY A 1 161 ? 16.818 -9.885 -31.026 1.00 54.94 161 GLY A N 1
ATOM 1262 C CA . GLY A 1 161 ? 18.202 -10.343 -30.875 1.00 54.94 161 GLY A CA 1
ATOM 1263 C C . GLY A 1 161 ? 18.451 -11.769 -31.384 1.00 54.94 161 GLY A C 1
ATOM 1264 O O . GLY A 1 161 ? 19.564 -12.263 -31.220 1.00 54.94 161 GLY A O 1
ATOM 1265 N N . GLU A 1 162 ? 17.427 -12.407 -31.958 1.00 46.88 162 GLU A N 1
ATOM 1266 C CA . GLU A 1 162 ? 17.477 -13.651 -32.746 1.00 46.88 162 GLU A CA 1
ATOM 1267 C C . GLU A 1 162 ? 17.298 -13.310 -34.230 1.00 46.88 162 GLU A C 1
ATOM 1269 O O . GLU A 1 162 ? 17.960 -13.967 -35.064 1.00 46.88 162 GLU A O 1
#

Foldseek 3Di:
DFQKEWDFDPDPDGDIDIDGNDDDDPPDDGGYDPDPLVLLAALVVVLVVCVVVPPVPPNQDPDPLNPDDPVVSVVLNVLSVLLLVLCCLQVVPDDDDPPDDDDDDPDDPPPVVSPDNDLVSLVSSLVSCVVSVVNDDPSNVVSVVVSVVVVVVVVVVVVVVD